Protein AF-X1E740-F1 (afdb_monomer_lite)

Organism: NCBI:txid412755

Foldseek 3Di:
DDDDPDPPPVVCVVVPPPAQKDWDWDDDPNFIAIDIDGHCVPVRSDCDPVNVVRVVVSVVVCVVVPRDD

Radius of gyration: 12.88 Å; chains: 1; bounding box: 28×25×34 Å

Sequence (69 aa):
VETFKFASIEAQEKKGLKEAVVTGEGEIGGFEVEFAVMDFGFRGGSMGSVVGEKVKRAILRAIEKKSHL

pLDDT: mean 71.98, std 17.01, range [34.06, 92.75]

InterPro domains:
  IPR011762 Acetyl-coenzyme A carboxyltransferase, N-terminal [PS50980] (1-69)
  IPR029045 ClpP/crotonase-like domain superfamily [SSF52096] (8-66)
  IPR034733 Acetyl-coenzyme A carboxylase carboxyl transferase subunit beta [PF01039] (10-67)

Secondary structure (DSSP, 8-state):
------S-HHHHHTT--SSSEEEEEEEETTEEEEEEEE-TTTGGG---HHHHHHHHHHHHHHHHHT---

Structure (mmCIF, N/CA/C/O backbone):
data_AF-X1E740-F1
#
_entry.id   AF-X1E740-F1
#
loop_
_atom_site.group_PDB
_atom_site.id
_atom_site.type_symbol
_atom_site.label_atom_id
_atom_site.label_alt_id
_atom_site.label_comp_id
_atom_site.label_asym_id
_atom_site.label_entity_id
_atom_site.label_seq_id
_atom_site.pdbx_PDB_ins_code
_atom_site.Cartn_x
_atom_site.Cartn_y
_atom_site.Cartn_z
_atom_site.occupancy
_atom_site.B_iso_or_equiv
_atom_site.auth_seq_id
_atom_site.auth_comp_id
_atom_site.auth_asym_id
_atom_site.auth_atom_id
_atom_site.pdbx_PDB_model_num
ATOM 1 N N . VAL A 1 1 ? -17.131 -18.472 -0.507 1.00 34.06 1 VAL A N 1
ATOM 2 C CA . VAL A 1 1 ? -15.827 -17.800 -0.699 1.00 34.06 1 VAL A CA 1
ATOM 3 C C . VAL A 1 1 ? -16.160 -16.418 -1.226 1.00 34.06 1 VAL A C 1
ATOM 5 O O . VAL A 1 1 ? -16.485 -16.295 -2.400 1.00 34.06 1 VAL A O 1
ATOM 8 N N . GLU A 1 2 ? -16.328 -15.449 -0.326 1.00 35.22 2 GLU A N 1
ATOM 9 C CA . GLU A 1 2 ? -16.848 -14.124 -0.680 1.00 35.22 2 GLU A CA 1
ATOM 10 C C . GLU A 1 2 ? -15.899 -13.390 -1.626 1.00 35.22 2 GLU A C 1
ATOM 12 O O . GLU A 1 2 ? -14.675 -13.474 -1.528 1.00 35.22 2 GLU A O 1
ATOM 17 N N . THR A 1 3 ? -16.506 -12.750 -2.615 1.00 38.47 3 THR A N 1
ATOM 18 C CA . THR A 1 3 ? -15.857 -12.176 -3.782 1.00 38.47 3 THR A CA 1
ATOM 19 C C . THR A 1 3 ? -15.025 -10.960 -3.392 1.00 38.47 3 THR A C 1
ATOM 21 O O . THR A 1 3 ? -15.564 -9.912 -3.049 1.00 38.47 3 THR A O 1
ATOM 24 N N . PHE A 1 4 ? -13.705 -11.089 -3.514 1.00 52.66 4 PHE A N 1
ATOM 25 C CA . PHE A 1 4 ? -12.761 -9.980 -3.486 1.00 52.66 4 PHE A CA 1
ATOM 26 C C . PHE A 1 4 ? -13.112 -8.958 -4.572 1.00 52.66 4 PHE A C 1
ATOM 28 O O . PHE A 1 4 ? -12.824 -9.157 -5.753 1.00 52.66 4 PHE A O 1
ATOM 35 N N . LYS A 1 5 ? -13.737 -7.847 -4.187 1.00 43.25 5 LYS A N 1
ATOM 36 C CA . LYS A 1 5 ? -14.029 -6.742 -5.100 1.00 43.25 5 LYS A CA 1
ATOM 37 C C . LYS A 1 5 ? -12.880 -5.738 -5.063 1.00 43.25 5 LYS A C 1
ATOM 39 O O . LYS A 1 5 ? -13.037 -4.610 -4.610 1.00 43.25 5 LYS A O 1
ATOM 44 N N . PHE A 1 6 ? -11.704 -6.155 -5.532 1.00 54.03 6 PHE A N 1
ATOM 45 C CA . PHE A 1 6 ? -10.636 -5.203 -5.831 1.00 54.03 6 PHE A CA 1
ATOM 46 C C . PHE A 1 6 ? -11.136 -4.278 -6.937 1.00 54.03 6 PHE A C 1
ATOM 48 O O . PHE A 1 6 ? -11.758 -4.745 -7.894 1.00 54.03 6 PHE A O 1
ATOM 55 N N . ALA A 1 7 ? -10.886 -2.976 -6.824 1.00 51.75 7 ALA A N 1
ATOM 56 C CA . ALA A 1 7 ? -11.135 -2.036 -7.906 1.00 51.75 7 ALA A CA 1
ATOM 57 C C . ALA A 1 7 ? -10.241 -2.391 -9.114 1.00 51.75 7 ALA A C 1
ATOM 59 O O . ALA A 1 7 ? -9.162 -1.848 -9.290 1.00 51.75 7 ALA A O 1
ATOM 60 N N . SER A 1 8 ? -10.700 -3.365 -9.906 1.00 46.12 8 SER A N 1
ATOM 61 C CA . SER A 1 8 ? -10.275 -3.770 -11.247 1.00 46.12 8 SER A CA 1
ATOM 62 C C . SER A 1 8 ? -8.779 -3.595 -11.539 1.00 46.12 8 SER A C 1
ATOM 64 O O . SER A 1 8 ? -8.391 -2.682 -12.272 1.00 46.12 8 SER A O 1
ATOM 66 N N . ILE A 1 9 ? -7.951 -4.517 -11.039 1.00 52.66 9 ILE A N 1
ATOM 67 C CA . ILE A 1 9 ? -6.544 -4.662 -11.464 1.00 52.66 9 ILE A CA 1
ATOM 68 C C . ILE A 1 9 ? -6.479 -4.753 -13.008 1.00 52.66 9 ILE A C 1
ATOM 70 O O . ILE A 1 9 ? -5.719 -4.024 -13.643 1.00 52.66 9 ILE A O 1
ATOM 74 N N . GLU A 1 10 ? -7.407 -5.495 -13.625 1.00 45.19 10 GLU A N 1
ATOM 75 C CA . GLU A 1 10 ? -7.558 -5.630 -15.087 1.00 45.19 10 GLU A CA 1
ATOM 76 C C . GLU A 1 10 ? -7.857 -4.301 -15.821 1.00 45.19 10 GLU A C 1
ATOM 78 O O . GLU A 1 10 ? -7.469 -4.105 -16.977 1.00 45.19 10 GLU A O 1
ATOM 83 N N . ALA A 1 11 ? -8.540 -3.345 -15.175 1.00 47.84 11 ALA A N 1
ATOM 84 C CA . ALA A 1 11 ? -8.813 -2.034 -15.774 1.00 47.84 11 ALA A CA 1
ATOM 85 C C . ALA A 1 11 ? -7.575 -1.125 -15.763 1.00 47.84 11 ALA A C 1
ATOM 87 O O . ALA A 1 11 ? -7.470 -0.219 -16.598 1.00 47.84 11 ALA A O 1
ATOM 88 N N . GLN A 1 12 ? -6.638 -1.358 -14.836 1.00 47.12 12 GLN A N 1
ATOM 89 C CA . GLN A 1 12 ? -5.345 -0.679 -14.830 1.00 47.12 12 GLN A CA 1
ATOM 90 C C . GLN A 1 12 ? -4.361 -1.297 -15.825 1.00 47.12 12 GLN A C 1
ATOM 92 O O . GLN A 1 12 ? -3.634 -0.541 -16.469 1.00 47.12 12 GLN A O 1
ATOM 97 N N . GLU A 1 13 ? -4.395 -2.616 -16.033 1.00 47.34 13 GLU A N 1
ATOM 98 C CA . GLU A 1 13 ? -3.601 -3.287 -17.075 1.00 47.34 13 GLU A CA 1
ATOM 99 C C . GLU A 1 13 ? -3.922 -2.736 -18.471 1.00 47.34 13 GLU A C 1
ATOM 101 O O . GLU A 1 13 ? -3.018 -2.336 -19.206 1.00 47.34 13 GLU A O 1
ATOM 106 N N . LYS A 1 14 ? -5.213 -2.578 -18.805 1.00 45.34 14 LYS A N 1
ATOM 107 C CA . LYS A 1 14 ? -5.640 -1.966 -20.080 1.00 45.34 14 LYS A CA 1
ATOM 108 C C . LYS A 1 14 ? -5.260 -0.489 -20.230 1.00 45.34 14 LYS A C 1
ATOM 110 O O . LYS A 1 14 ? -5.257 0.017 -21.350 1.00 45.34 14 LYS A O 1
ATOM 115 N N . LYS A 1 15 ? -4.955 0.216 -19.135 1.00 46.22 15 LYS A N 1
ATOM 116 C CA . LYS A 1 15 ? -4.544 1.632 -19.154 1.00 46.22 15 LYS A CA 1
ATOM 117 C C . LYS A 1 15 ? -3.028 1.835 -19.120 1.00 46.22 15 LYS A C 1
ATOM 119 O O . LYS A 1 15 ? -2.595 2.986 -19.138 1.00 46.22 15 LYS A O 1
ATOM 124 N N . GLY A 1 16 ? -2.245 0.755 -19.104 1.00 54.75 16 GLY A N 1
ATOM 125 C CA . GLY A 1 16 ? -0.814 0.818 -18.847 1.00 54.75 16 GLY A CA 1
ATOM 126 C C . GLY A 1 16 ? -0.585 1.200 -17.390 1.00 54.75 16 GLY A C 1
ATOM 127 O O . GLY A 1 16 ? -0.749 2.359 -16.996 1.00 54.75 16 GLY A O 1
ATOM 128 N N . LEU A 1 17 ? -0.225 0.217 -16.567 1.00 60.91 17 LEU A N 1
ATOM 129 C CA . LEU A 1 17 ? 0.220 0.479 -15.203 1.00 60.91 17 LEU A CA 1
ATOM 130 C C . LEU A 1 17 ? 1.305 1.557 -15.251 1.00 60.91 17 LEU A C 1
ATOM 132 O O . LEU A 1 17 ? 2.253 1.456 -16.020 1.00 60.91 17 LEU A O 1
ATOM 136 N N . LYS A 1 18 ? 1.118 2.641 -14.494 1.00 63.97 18 LYS A N 1
ATOM 137 C CA . LYS A 1 18 ? 2.067 3.764 -14.479 1.00 63.97 18 LYS A CA 1
ATOM 138 C C . LYS A 1 18 ? 3.232 3.527 -13.516 1.00 63.97 18 LYS A C 1
ATOM 140 O O . LYS A 1 18 ? 4.222 4.234 -13.610 1.00 63.97 18 LYS A O 1
ATOM 145 N N . GLU A 1 19 ? 3.099 2.575 -12.588 1.00 73.75 19 GLU A N 1
ATOM 146 C CA . GLU A 1 19 ? 4.053 2.292 -11.507 1.00 73.75 19 GLU A CA 1
ATOM 147 C C . GLU A 1 19 ? 3.992 0.814 -11.091 1.00 73.75 19 GLU A C 1
ATOM 149 O O . GLU A 1 19 ? 2.951 0.183 -11.259 1.00 73.75 19 GLU A O 1
ATOM 154 N N . ALA A 1 20 ? 5.054 0.305 -10.452 1.00 82.31 20 ALA A N 1
ATOM 155 C CA . ALA A 1 20 ? 5.180 -1.092 -9.999 1.00 82.31 20 ALA A CA 1
ATOM 156 C C . ALA A 1 20 ? 4.289 -1.474 -8.803 1.00 82.31 20 ALA A C 1
ATOM 158 O O . ALA A 1 20 ? 4.397 -2.581 -8.281 1.00 82.31 20 ALA A O 1
ATOM 159 N N . VAL A 1 21 ? 3.440 -0.562 -8.325 1.00 83.06 21 VAL A N 1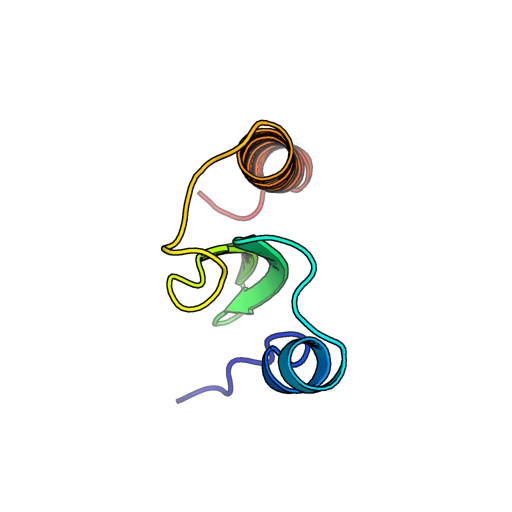
ATOM 160 C CA . VAL A 1 21 ? 2.534 -0.816 -7.203 1.00 83.06 21 VAL A CA 1
ATOM 161 C C . VAL A 1 21 ? 1.165 -0.196 -7.451 1.00 83.06 21 VAL A C 1
ATOM 163 O O . VAL A 1 21 ? 1.034 0.981 -7.822 1.00 83.06 21 VAL A O 1
ATOM 166 N N . VAL A 1 22 ? 0.145 -1.005 -7.196 1.00 84.19 22 VAL A N 1
ATOM 167 C CA . VAL A 1 22 ? -1.260 -0.618 -7.137 1.00 84.19 22 VAL A CA 1
ATOM 168 C C . VAL A 1 22 ? -1.660 -0.569 -5.671 1.00 84.19 22 VAL A C 1
ATOM 170 O O . VAL A 1 22 ? -1.444 -1.532 -4.943 1.00 84.19 22 VAL A O 1
ATOM 173 N N . THR A 1 23 ? -2.222 0.550 -5.220 1.00 86.62 23 THR A N 1
ATOM 174 C CA . THR A 1 23 ? -2.752 0.678 -3.856 1.00 86.62 23 THR A CA 1
ATOM 175 C C . THR A 1 23 ? -4.216 1.077 -3.894 1.00 86.62 23 THR A C 1
ATOM 177 O O . THR A 1 23 ? -4.642 1.764 -4.826 1.00 86.62 23 THR A O 1
ATOM 180 N N . GLY A 1 24 ? -4.982 0.656 -2.896 1.00 84.75 24 GLY A N 1
ATOM 181 C CA . GLY A 1 24 ? -6.406 0.942 -2.820 1.00 84.75 24 GLY A CA 1
ATOM 182 C C . GLY A 1 24 ? -7.044 0.374 -1.564 1.00 84.75 24 GLY A C 1
ATOM 183 O O . GLY A 1 24 ? -6.418 -0.359 -0.807 1.00 84.75 24 GLY A O 1
ATOM 184 N N . GLU A 1 25 ? -8.311 0.707 -1.382 1.00 85.00 25 GLU A N 1
ATOM 185 C CA . GLU A 1 25 ? -9.129 0.270 -0.257 1.00 85.00 25 GLU A CA 1
ATOM 186 C C . GLU A 1 25 ? -10.163 -0.761 -0.704 1.00 85.00 25 GLU A C 1
ATOM 188 O O . GLU A 1 25 ? -10.576 -0.796 -1.869 1.00 85.00 25 GLU A O 1
ATOM 193 N N . GLY A 1 26 ? -10.576 -1.613 0.223 1.00 84.19 26 GLY A N 1
ATOM 194 C CA . GLY A 1 26 ? -11.607 -2.607 -0.016 1.00 84.19 26 GLY A CA 1
ATOM 195 C C . GLY A 1 26 ? -12.143 -3.190 1.280 1.00 84.19 26 GLY A C 1
ATOM 196 O O . GLY A 1 26 ? -11.781 -2.764 2.373 1.00 84.19 26 GLY A O 1
ATOM 197 N N . GLU A 1 27 ? -12.999 -4.192 1.138 1.00 81.75 27 GLU A N 1
ATOM 198 C CA . GLU A 1 27 ? -13.577 -4.928 2.254 1.00 81.75 27 GLU A CA 1
ATOM 199 C C . GLU A 1 27 ? -13.249 -6.413 2.089 1.00 81.75 27 GLU A C 1
ATOM 201 O O . GLU A 1 27 ? -13.412 -6.977 1.002 1.00 81.75 27 GLU A O 1
ATOM 206 N N . ILE A 1 28 ? -12.766 -7.044 3.157 1.00 82.31 28 ILE A N 1
ATOM 207 C CA . ILE A 1 28 ? -12.524 -8.487 3.209 1.00 82.31 28 ILE A CA 1
ATOM 208 C C . ILE A 1 28 ? -13.261 -9.027 4.428 1.00 82.31 28 ILE A C 1
ATOM 210 O O . ILE A 1 28 ? -12.882 -8.736 5.556 1.00 82.31 28 ILE A O 1
ATOM 214 N N . GLY A 1 29 ? -14.320 -9.810 4.204 1.00 82.81 29 GLY A N 1
ATOM 215 C CA . GLY A 1 29 ? -15.086 -10.450 5.279 1.00 82.81 29 GLY A CA 1
ATOM 216 C C . GLY A 1 29 ? -15.680 -9.470 6.300 1.00 82.81 29 GLY A C 1
ATOM 217 O O . GLY A 1 29 ? -15.649 -9.764 7.491 1.00 82.81 29 GLY A O 1
ATOM 218 N N . GLY A 1 30 ? -16.162 -8.300 5.861 1.00 82.94 30 GLY A N 1
ATOM 219 C CA . GLY A 1 30 ? -16.705 -7.255 6.740 1.00 82.94 30 GLY A CA 1
ATOM 220 C C . GLY A 1 30 ? -15.671 -6.283 7.315 1.00 82.94 30 GLY A C 1
ATOM 221 O O . GLY A 1 30 ? -16.047 -5.326 7.989 1.00 82.94 30 GLY A O 1
ATOM 222 N N . PHE A 1 31 ? -14.378 -6.503 7.065 1.00 82.50 31 PHE A N 1
ATOM 223 C CA . PHE A 1 31 ? -13.302 -5.642 7.551 1.00 82.50 31 PHE A CA 1
ATOM 224 C C . PHE A 1 31 ? -12.849 -4.687 6.447 1.00 82.50 31 PHE A C 1
ATOM 226 O O . PHE A 1 31 ? -12.446 -5.133 5.370 1.00 82.50 31 PHE A O 1
ATOM 233 N N . GLU A 1 32 ? -12.873 -3.381 6.722 1.00 84.44 32 GLU A N 1
ATOM 234 C CA . GLU A 1 32 ? -12.234 -2.391 5.853 1.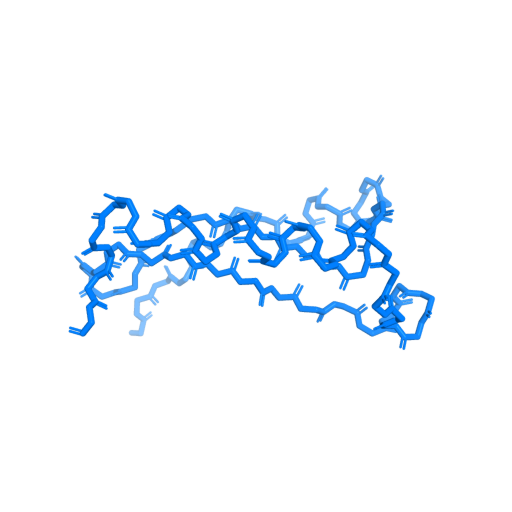00 84.44 32 GLU A CA 1
ATOM 235 C C . GLU A 1 32 ? -10.718 -2.586 5.870 1.00 84.44 32 GLU A C 1
ATOM 237 O O . GLU A 1 32 ? -10.087 -2.593 6.930 1.00 84.44 32 GLU A O 1
ATOM 242 N N . VAL A 1 33 ? -10.131 -2.710 4.684 1.00 84.94 33 VAL A N 1
ATOM 243 C CA . VAL A 1 33 ? -8.702 -2.943 4.492 1.00 84.94 33 VAL A CA 1
ATOM 244 C C . VAL A 1 33 ? -8.122 -1.972 3.473 1.00 84.94 33 VAL A C 1
ATOM 246 O O . VAL A 1 33 ? -8.747 -1.622 2.472 1.00 84.94 33 VAL A O 1
ATOM 249 N N . GLU A 1 34 ? -6.874 -1.585 3.702 1.00 88.81 34 GLU A N 1
ATOM 250 C CA . GLU A 1 34 ? -6.017 -0.955 2.702 1.00 88.81 34 GLU A CA 1
ATOM 251 C C . GLU A 1 34 ? -5.046 -1.997 2.158 1.00 88.81 34 GLU A C 1
ATOM 253 O O . GLU A 1 34 ? -4.459 -2.773 2.913 1.00 88.81 34 GLU A O 1
ATOM 258 N N . PHE A 1 35 ? -4.858 -2.013 0.843 1.00 86.38 35 PHE A N 1
ATOM 259 C CA . PHE A 1 35 ? -3.970 -2.950 0.172 1.00 86.38 35 PHE A CA 1
ATOM 260 C C . PHE A 1 35 ? -2.953 -2.230 -0.710 1.00 86.38 35 PHE A C 1
ATOM 262 O O . PHE A 1 35 ? -3.194 -1.160 -1.273 1.00 86.38 35 PHE A O 1
ATOM 269 N N . ALA A 1 36 ? -1.795 -2.868 -0.859 1.00 86.81 36 ALA A N 1
ATOM 270 C CA . ALA A 1 36 ? -0.748 -2.484 -1.789 1.00 86.81 36 ALA A CA 1
ATOM 271 C C . ALA A 1 36 ? -0.231 -3.748 -2.483 1.00 86.81 36 ALA A C 1
ATOM 273 O O . ALA A 1 36 ? 0.376 -4.605 -1.848 1.00 86.81 36 ALA A O 1
ATOM 274 N N . VAL A 1 37 ? -0.492 -3.874 -3.781 1.00 84.62 37 VAL A N 1
ATOM 275 C CA . VAL A 1 37 ? -0.096 -5.021 -4.601 1.00 84.62 37 VAL A CA 1
ATOM 276 C C . VAL A 1 37 ? 1.014 -4.581 -5.541 1.00 84.62 37 VAL A C 1
ATOM 278 O O . VAL A 1 37 ? 0.842 -3.639 -6.317 1.00 84.62 37 VAL A O 1
ATOM 281 N N . MET A 1 38 ? 2.161 -5.249 -5.455 1.00 82.19 38 MET A N 1
ATOM 282 C CA . MET A 1 38 ? 3.269 -5.023 -6.376 1.00 82.19 38 MET A CA 1
ATOM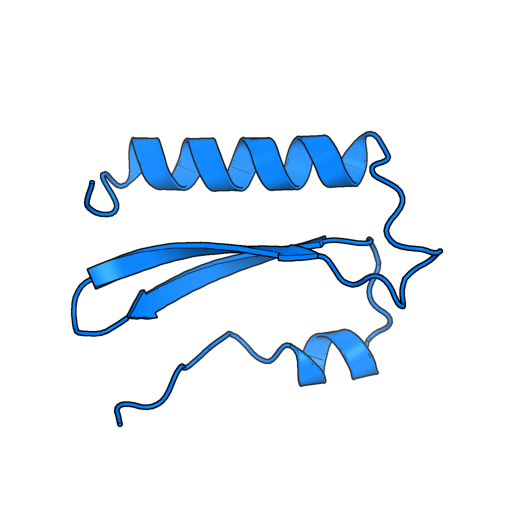 283 C C . MET A 1 38 ? 3.097 -5.865 -7.634 1.00 82.19 38 MET A C 1
ATOM 285 O O . MET A 1 38 ? 2.832 -7.062 -7.549 1.00 82.19 38 MET A O 1
ATOM 289 N N . ASP A 1 39 ? 3.302 -5.238 -8.788 1.00 76.69 39 ASP A N 1
ATOM 290 C CA . ASP A 1 39 ? 3.376 -5.927 -10.070 1.00 76.69 39 ASP A CA 1
ATOM 291 C C . ASP A 1 39 ? 4.834 -5.971 -10.548 1.00 76.69 39 ASP A C 1
ATOM 293 O O . ASP A 1 39 ? 5.441 -4.949 -10.881 1.00 76.69 39 ASP A O 1
ATOM 297 N N . PHE A 1 40 ? 5.396 -7.179 -10.588 1.00 68.94 40 PHE A N 1
ATOM 298 C CA . PHE A 1 40 ? 6.754 -7.429 -11.070 1.00 68.94 40 PHE A CA 1
ATOM 299 C C . PHE A 1 40 ? 6.875 -7.339 -12.598 1.00 68.94 40 PHE A C 1
ATOM 301 O O . PHE A 1 40 ? 7.978 -7.124 -13.108 1.00 68.94 40 PHE A O 1
ATOM 308 N N . GLY A 1 41 ? 5.763 -7.448 -13.332 1.00 67.94 41 GLY A N 1
ATOM 309 C CA . GLY A 1 41 ? 5.706 -7.239 -14.778 1.00 67.94 41 GLY A CA 1
ATOM 310 C C . GLY A 1 41 ? 6.016 -5.793 -15.171 1.00 67.94 41 GLY A C 1
ATOM 311 O O . GLY A 1 41 ? 6.602 -5.540 -16.227 1.00 67.94 41 GLY A O 1
ATOM 312 N N . PHE A 1 42 ? 5.734 -4.830 -14.290 1.00 64.88 42 PHE A N 1
ATOM 313 C CA . PHE A 1 42 ? 6.117 -3.439 -14.495 1.00 64.88 42 PHE A CA 1
ATOM 314 C C . PHE A 1 42 ? 7.585 -3.207 -14.104 1.00 64.88 42 PHE A C 1
ATOM 316 O O . PHE A 1 42 ? 7.934 -3.050 -12.932 1.00 64.88 42 PHE A O 1
ATOM 323 N N . ARG A 1 43 ? 8.469 -3.161 -15.111 1.00 61.50 43 ARG A N 1
ATOM 324 C CA . ARG A 1 43 ? 9.904 -2.823 -14.972 1.00 61.50 43 ARG A CA 1
ATOM 325 C C . ARG A 1 43 ? 10.631 -3.624 -13.873 1.00 61.50 43 ARG A C 1
ATOM 327 O O . ARG A 1 43 ? 11.489 -3.078 -13.178 1.00 61.50 43 ARG A O 1
ATOM 334 N N . GLY A 1 44 ? 10.285 -4.902 -13.709 1.00 66.50 44 GLY A N 1
ATOM 335 C CA . GLY A 1 44 ? 10.916 -5.803 -12.740 1.00 66.50 44 GLY A CA 1
ATOM 336 C C . GLY A 1 44 ? 10.541 -5.541 -11.278 1.00 66.50 44 GLY A C 1
ATOM 337 O O . GLY A 1 44 ? 11.256 -5.993 -10.390 1.00 66.50 44 GLY A O 1
ATOM 338 N N . GLY A 1 45 ? 9.470 -4.786 -11.006 1.00 64.50 45 GLY A N 1
ATOM 339 C CA . GLY A 1 45 ? 9.028 -4.505 -9.636 1.00 64.50 45 GLY A CA 1
ATOM 340 C C . GLY A 1 45 ? 9.923 -3.522 -8.871 1.00 64.50 45 GLY A C 1
ATOM 341 O O . GLY A 1 45 ? 9.920 -3.514 -7.642 1.00 64.50 45 GLY A O 1
ATOM 342 N N . SER A 1 46 ? 10.723 -2.709 -9.572 1.00 70.38 46 SER A N 1
ATOM 343 C CA . SER A 1 46 ? 11.677 -1.795 -8.932 1.00 70.38 46 SER A CA 1
ATOM 344 C C . SER A 1 46 ? 10.978 -0.761 -8.037 1.00 70.38 46 SER A C 1
ATOM 346 O O . SER A 1 46 ? 10.115 -0.003 -8.487 1.00 70.38 46 SER A O 1
ATOM 348 N N . MET A 1 47 ? 11.379 -0.703 -6.763 1.00 73.56 47 MET A N 1
ATOM 349 C CA . MET A 1 47 ? 10.883 0.271 -5.787 1.00 73.56 47 MET A CA 1
ATOM 350 C C . MET A 1 47 ? 11.572 1.630 -5.961 1.00 73.56 47 MET A C 1
ATOM 352 O O . MET A 1 47 ? 12.480 1.994 -5.217 1.00 73.56 47 MET A O 1
ATOM 356 N N . GLY A 1 48 ? 11.136 2.401 -6.956 1.00 77.75 48 GLY A N 1
ATOM 357 C CA . GLY A 1 48 ? 11.498 3.817 -7.069 1.00 77.75 48 GLY A CA 1
ATOM 358 C C . GLY A 1 48 ? 10.787 4.694 -6.027 1.00 77.75 48 GLY A C 1
ATOM 359 O O . GLY A 1 48 ? 9.87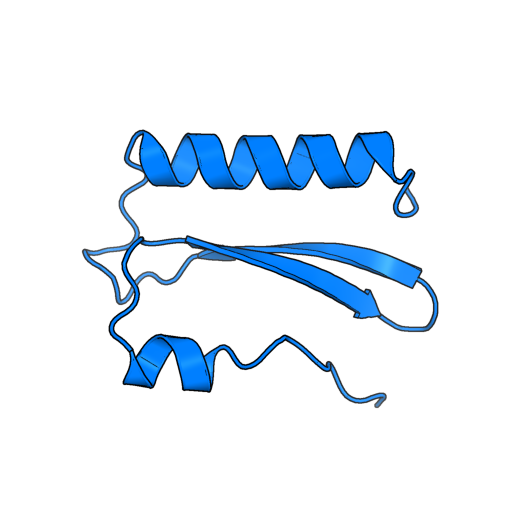9 4.248 -5.322 1.00 77.75 48 GLY A O 1
ATOM 360 N N . SER A 1 49 ? 11.135 5.984 -5.971 1.00 82.25 49 SER A N 1
ATOM 361 C CA . SER A 1 49 ? 10.557 6.937 -5.007 1.00 82.25 49 SER A CA 1
ATOM 362 C C . SER A 1 49 ? 9.024 7.008 -5.052 1.00 82.25 49 SER A C 1
ATOM 364 O O . SER A 1 49 ? 8.383 7.158 -4.015 1.00 82.25 49 SER A O 1
ATOM 366 N N . VAL A 1 50 ? 8.419 6.856 -6.236 1.00 82.62 50 VAL A N 1
ATOM 367 C CA . VAL A 1 50 ? 6.955 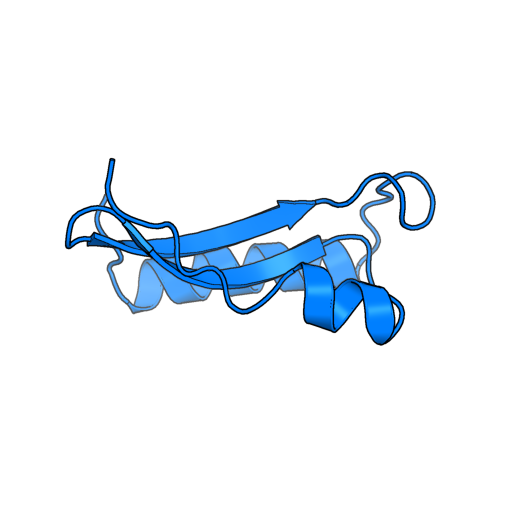6.886 -6.402 1.00 82.62 50 VAL A CA 1
ATOM 368 C C . VAL A 1 50 ? 6.291 5.643 -5.803 1.00 82.62 50 VAL A C 1
ATOM 370 O O . VAL A 1 50 ? 5.233 5.747 -5.183 1.00 82.62 50 VAL A O 1
ATOM 373 N N . VAL A 1 51 ? 6.922 4.475 -5.942 1.00 85.19 51 VAL A N 1
ATOM 374 C CA . VAL A 1 51 ? 6.447 3.214 -5.357 1.00 85.19 51 VAL A CA 1
ATOM 375 C C . VAL A 1 51 ? 6.490 3.298 -3.832 1.00 85.19 51 VAL A C 1
ATOM 377 O O . VAL A 1 51 ? 5.481 3.034 -3.179 1.00 85.19 51 VAL A O 1
ATOM 380 N N . GLY A 1 52 ? 7.614 3.755 -3.270 1.00 87.44 52 GLY A N 1
ATOM 381 C CA . GLY A 1 52 ? 7.765 3.933 -1.823 1.00 87.44 52 GLY A CA 1
ATOM 382 C C . GLY A 1 52 ? 6.748 4.916 -1.234 1.00 87.44 52 GLY A C 1
ATOM 383 O O . GLY A 1 52 ? 6.108 4.616 -0.227 1.00 87.44 52 GLY A O 1
ATOM 384 N N . GLU A 1 53 ? 6.523 6.054 -1.894 1.00 89.94 53 GLU A N 1
ATOM 385 C CA . GLU A 1 53 ? 5.536 7.046 -1.450 1.00 89.94 53 GLU A CA 1
ATOM 386 C C . GLU A 1 53 ? 4.098 6.503 -1.512 1.00 89.94 53 GLU A C 1
ATOM 388 O O . GLU A 1 53 ? 3.298 6.757 -0.610 1.00 89.94 53 GLU A O 1
ATOM 393 N N . LYS A 1 54 ? 3.759 5.702 -2.531 1.00 87.94 54 LYS A N 1
ATOM 394 C CA . LYS A 1 54 ? 2.443 5.051 -2.628 1.00 87.94 54 LYS A CA 1
ATOM 395 C C . LYS A 1 54 ? 2.205 4.043 -1.507 1.00 87.94 54 LYS A C 1
ATOM 397 O O . LYS A 1 54 ? 1.111 4.036 -0.942 1.00 87.94 54 LYS A O 1
ATOM 402 N N . VAL A 1 55 ? 3.208 3.227 -1.179 1.00 89.00 55 VAL A N 1
ATOM 403 C CA . VAL A 1 55 ? 3.133 2.261 -0.071 1.00 89.00 55 VAL A CA 1
ATOM 404 C C . VAL A 1 55 ? 3.007 2.992 1.263 1.00 89.00 55 VAL A C 1
ATOM 406 O O . VAL A 1 55 ? 2.089 2.709 2.029 1.00 89.00 55 VAL A O 1
ATOM 409 N N . LYS A 1 56 ? 3.856 3.999 1.512 1.00 92.75 56 LYS A N 1
ATOM 410 C CA . LYS A 1 56 ? 3.771 4.846 2.709 1.00 92.75 56 LYS A CA 1
ATOM 411 C C . LYS A 1 56 ? 2.375 5.448 2.862 1.00 92.75 56 LYS A C 1
ATOM 413 O O . LYS A 1 56 ? 1.803 5.405 3.945 1.00 92.75 56 LYS A O 1
ATOM 418 N N . ARG A 1 57 ? 1.810 5.994 1.783 1.00 90.06 57 ARG A N 1
ATOM 419 C CA . ARG A 1 57 ? 0.469 6.587 1.804 1.00 90.06 57 ARG A CA 1
ATOM 420 C C . ARG A 1 57 ? -0.612 5.563 2.136 1.00 90.06 57 ARG A C 1
ATOM 422 O O . ARG A 1 57 ? -1.493 5.891 2.918 1.00 90.06 57 ARG A O 1
ATOM 429 N N . ALA A 1 58 ? -0.542 4.353 1.581 1.00 88.81 58 ALA A N 1
ATOM 430 C CA . ALA A 1 58 ? -1.491 3.286 1.906 1.00 88.81 58 ALA A CA 1
ATOM 431 C C . ALA A 1 58 ? -1.436 2.918 3.398 1.00 88.81 58 ALA A C 1
ATOM 433 O O . ALA A 1 58 ? -2.473 2.842 4.048 1.00 88.81 58 ALA A O 1
ATOM 434 N N . ILE A 1 59 ? -0.228 2.810 3.965 1.00 90.56 59 ILE A N 1
ATOM 435 C CA . ILE A 1 59 ? -0.031 2.566 5.403 1.00 90.56 59 ILE A CA 1
ATOM 436 C C . ILE A 1 59 ? -0.631 3.700 6.242 1.00 90.56 59 ILE A C 1
ATOM 438 O O . ILE A 1 59 ? -1.349 3.444 7.205 1.00 90.56 59 ILE A O 1
ATOM 442 N N . LEU A 1 60 ? -0.372 4.959 5.878 1.00 92.00 60 LEU A N 1
ATOM 443 C CA . LEU A 1 60 ? -0.913 6.106 6.613 1.00 92.00 60 LEU A CA 1
ATOM 444 C C . LEU A 1 60 ? -2.444 6.152 6.568 1.00 92.00 60 LE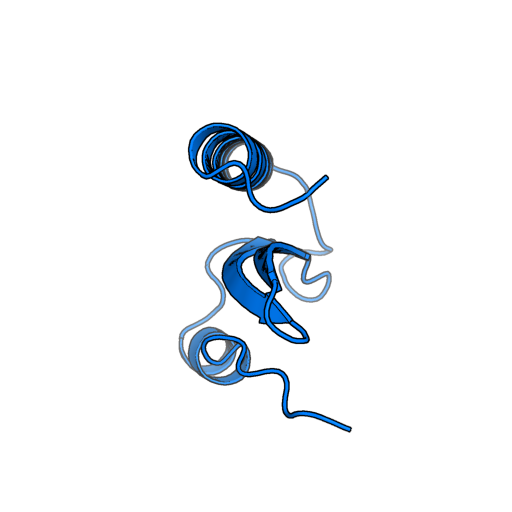U A C 1
ATOM 446 O O . LEU A 1 60 ? -3.060 6.413 7.597 1.00 92.00 60 LEU A O 1
ATOM 450 N N . ARG A 1 61 ? -3.056 5.844 5.416 1.00 89.31 61 ARG A N 1
ATOM 451 C CA . ARG A 1 61 ? -4.519 5.748 5.295 1.00 89.31 61 ARG A CA 1
ATOM 452 C C . ARG A 1 61 ? -5.088 4.637 6.172 1.00 89.31 61 ARG A C 1
ATOM 454 O O . ARG A 1 61 ? -6.088 4.866 6.842 1.00 89.31 61 ARG A O 1
ATOM 461 N N . ALA A 1 62 ? -4.435 3.475 6.217 1.00 87.94 62 ALA A N 1
ATOM 462 C CA . ALA A 1 62 ? -4.847 2.369 7.081 1.00 87.94 62 ALA A CA 1
ATOM 463 C C . ALA A 1 62 ? -4.845 2.777 8.566 1.00 87.94 62 ALA A C 1
ATOM 465 O O . ALA A 1 62 ? -5.805 2.515 9.290 1.00 87.94 62 ALA A O 1
ATOM 466 N N . ILE A 1 63 ? -3.787 3.475 9.001 1.00 89.12 63 ILE A N 1
ATOM 467 C CA . ILE A 1 63 ? -3.653 3.987 10.374 1.00 89.12 63 ILE A CA 1
ATOM 468 C C . ILE A 1 63 ? -4.740 5.024 10.677 1.00 89.12 63 ILE A C 1
ATOM 470 O O . ILE A 1 63 ? -5.383 4.949 11.723 1.00 89.12 63 ILE A O 1
ATOM 474 N N . GLU A 1 64 ? -4.959 5.983 9.774 1.00 87.88 64 GLU A N 1
ATOM 475 C CA . GLU A 1 64 ? -5.962 7.041 9.937 1.00 87.88 64 GLU A CA 1
ATOM 476 C C . GLU A 1 64 ? -7.381 6.469 10.040 1.00 87.88 64 GLU A C 1
ATOM 478 O O . GLU A 1 64 ? -8.152 6.869 10.913 1.00 87.88 64 GLU A O 1
ATOM 483 N N . LYS A 1 65 ? -7.704 5.484 9.196 1.00 81.94 65 LYS A N 1
ATOM 484 C CA . LYS A 1 65 ? -9.018 4.835 9.164 1.00 81.94 65 LYS A CA 1
ATOM 485 C C . LYS A 1 65 ? -9.237 3.815 10.279 1.00 81.94 65 LYS A C 1
ATOM 487 O O . LYS A 1 65 ? -10.355 3.339 10.439 1.00 81.94 65 LYS A O 1
ATOM 492 N N . LYS A 1 66 ? -8.201 3.483 11.062 1.00 73.44 66 LYS A N 1
ATOM 493 C CA . LYS A 1 66 ? -8.214 2.354 12.010 1.00 73.44 66 LYS A CA 1
ATOM 494 C C . LYS A 1 66 ? -8.692 1.054 11.350 1.00 73.44 66 LYS A C 1
ATOM 496 O O . LYS A 1 66 ? -9.350 0.248 12.009 1.00 73.44 66 LYS A O 1
ATOM 501 N N . SER A 1 67 ? -8.376 0.869 10.066 1.00 61.44 67 SER A N 1
ATOM 502 C CA . SER A 1 67 ? -8.608 -0.391 9.359 1.00 61.44 67 SER A CA 1
ATOM 503 C C . SER A 1 67 ? -8.001 -1.503 10.213 1.00 61.44 67 SER A C 1
ATOM 505 O O . SER A 1 67 ? -6.826 -1.416 10.570 1.00 61.44 67 SER A O 1
ATOM 507 N N . HIS A 1 68 ? -8.850 -2.426 10.669 1.00 54.09 68 HIS A N 1
ATOM 508 C CA . HIS A 1 68 ? -8.622 -3.242 11.863 1.00 54.09 68 HIS A CA 1
ATOM 509 C C . HIS A 1 68 ? -7.208 -3.858 11.938 1.00 54.09 68 HIS A C 1
ATOM 511 O O . HIS A 1 68 ? -6.761 -4.509 10.994 1.00 54.09 68 HIS A O 1
ATOM 517 N N . LEU A 1 69 ? -6.537 -3.640 13.080 1.00 49.03 69 LEU A N 1
ATOM 518 C CA . LEU A 1 69 ? -5.415 -4.458 13.564 1.00 49.03 69 LEU A CA 1
ATOM 519 C C . LEU A 1 69 ? -5.934 -5.807 14.068 1.00 49.03 69 LEU A C 1
ATOM 521 O O . LEU A 1 69 ? -6.978 -5.789 14.762 1.00 49.03 69 LEU A O 1
#